Protein AF-A0AA39HMG2-F1 (afdb_monomer_lite)

Foldseek 3Di:
DDDDDDDDDPPPDPPDPPPPPPDQFLVNLVVVLVVVVVVVVVVCVVPPQPFWDKDKDWWAAWDAPDPPHTDDQDIDPVVCSNFVDRAHGKMWMDGPVFIEIEHADDDPVVCVPVPDDDDQVVSCRRRVGPGYHHNVCVVVVVVVSVVSRVD

Radius of gyration: 24.0 Å; chains: 1; bounding box: 87×56×45 Å

Structure (mmCIF, N/CA/C/O backbone):
data_AF-A0AA39HMG2-F1
#
_entry.id   AF-A0AA39HMG2-F1
#
loop_
_atom_site.group_PDB
_atom_site.id
_atom_site.type_symbol
_atom_site.label_atom_id
_atom_site.label_alt_id
_atom_site.label_comp_id
_atom_site.label_asym_id
_atom_site.label_entity_id
_atom_site.label_seq_id
_atom_site.pdbx_PDB_ins_code
_atom_site.Cartn_x
_atom_site.Cartn_y
_atom_site.Cartn_z
_atom_site.occupancy
_atom_site.B_iso_or_equiv
_atom_site.auth_seq_id
_atom_site.auth_comp_id
_atom_site.auth_asym_id
_atom_site.auth_atom_id
_atom_site.pdbx_PDB_model_num
ATOM 1 N N . MET A 1 1 ? 65.440 44.397 -0.778 1.00 40.53 1 MET A N 1
ATOM 2 C CA . MET A 1 1 ? 64.438 45.060 -1.641 1.00 40.53 1 MET A CA 1
ATOM 3 C C . MET A 1 1 ? 63.110 44.343 -1.479 1.00 40.53 1 MET A C 1
ATOM 5 O O . MET A 1 1 ? 63.085 43.123 -1.543 1.00 40.53 1 MET A O 1
ATOM 9 N N . LEU A 1 2 ? 62.064 45.110 -1.165 1.00 42.69 2 LEU A N 1
ATOM 10 C CA . LEU A 1 2 ? 60.705 44.679 -0.831 1.00 42.69 2 LEU A CA 1
ATOM 11 C C . LEU A 1 2 ? 60.003 43.933 -1.982 1.00 42.69 2 LEU A C 1
ATOM 13 O O . LEU A 1 2 ? 60.230 44.261 -3.143 1.00 42.69 2 LEU A O 1
ATOM 17 N N . GLY A 1 3 ? 59.069 43.026 -1.662 1.00 36.03 3 GLY A N 1
ATOM 18 C CA . GLY A 1 3 ? 58.278 42.337 -2.687 1.00 36.03 3 GLY A CA 1
ATOM 19 C C . GLY A 1 3 ? 57.027 41.591 -2.211 1.00 36.03 3 GLY A C 1
ATOM 20 O O . GLY A 1 3 ? 56.946 40.388 -2.390 1.00 36.03 3 GLY A O 1
ATOM 21 N N . ARG A 1 4 ? 56.046 42.337 -1.680 1.00 41.03 4 ARG A N 1
ATOM 22 C CA . ARG A 1 4 ? 54.582 42.079 -1.697 1.00 41.03 4 ARG A CA 1
ATOM 23 C C . ARG A 1 4 ? 54.042 40.793 -1.042 1.00 41.03 4 ARG A C 1
ATOM 25 O O . ARG A 1 4 ? 53.948 39.733 -1.649 1.00 41.03 4 ARG A O 1
ATOM 32 N N . ALA A 1 5 ? 53.470 40.986 0.147 1.00 46.19 5 ALA A N 1
ATOM 33 C CA . ALA A 1 5 ? 52.383 40.166 0.669 1.00 46.19 5 ALA A CA 1
ATOM 34 C C . ALA A 1 5 ? 51.129 40.314 -0.217 1.00 46.19 5 ALA A C 1
ATOM 36 O O . ALA A 1 5 ? 50.657 41.430 -0.444 1.00 46.19 5 ALA A O 1
ATOM 37 N N . MET A 1 6 ? 50.575 39.198 -0.702 1.00 42.19 6 MET A N 1
ATOM 38 C CA . MET A 1 6 ? 49.225 39.157 -1.266 1.00 42.19 6 MET A CA 1
ATOM 39 C C . MET A 1 6 ? 48.246 38.642 -0.215 1.00 42.19 6 MET A C 1
ATOM 41 O O . MET A 1 6 ? 48.242 37.467 0.149 1.00 42.19 6 MET A O 1
ATOM 45 N N . LEU A 1 7 ? 47.407 39.562 0.254 1.00 49.91 7 LEU A N 1
ATOM 46 C CA . LEU A 1 7 ? 46.167 39.268 0.950 1.00 49.91 7 LEU A CA 1
ATOM 47 C C . LEU A 1 7 ? 45.218 38.473 0.040 1.00 49.91 7 LEU A C 1
ATOM 49 O O . LEU A 1 7 ? 45.014 38.825 -1.118 1.00 49.91 7 LEU A O 1
ATOM 53 N N . GLY A 1 8 ? 44.514 37.517 0.644 1.00 47.62 8 GLY A N 1
ATOM 54 C CA . GLY A 1 8 ? 43.094 37.324 0.363 1.00 47.62 8 GLY A CA 1
ATOM 55 C C . GLY A 1 8 ? 42.733 36.378 -0.778 1.00 47.62 8 GLY A C 1
ATOM 56 O O . GLY A 1 8 ? 42.343 36.801 -1.859 1.00 47.62 8 GLY A O 1
ATOM 57 N N . ARG A 1 9 ? 42.613 35.093 -0.448 1.00 45.19 9 ARG A N 1
ATOM 58 C CA . ARG A 1 9 ? 41.458 34.311 -0.898 1.00 45.19 9 ARG A CA 1
ATOM 59 C C . ARG A 1 9 ? 40.809 33.694 0.329 1.00 45.19 9 ARG A C 1
ATOM 61 O O . ARG A 1 9 ?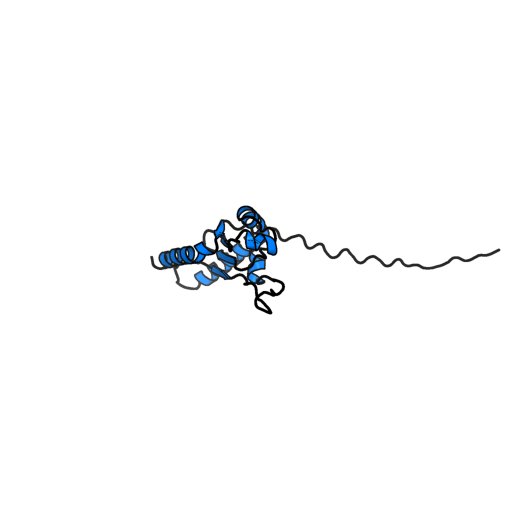 41.248 32.662 0.820 1.00 45.19 9 ARG A O 1
ATOM 68 N N . ARG A 1 10 ? 39.768 34.358 0.845 1.00 49.34 10 ARG A N 1
ATOM 69 C CA . ARG A 1 10 ? 38.787 33.692 1.707 1.00 49.34 10 ARG A CA 1
ATOM 70 C C . ARG A 1 10 ? 38.200 32.575 0.853 1.00 49.34 10 ARG A C 1
ATOM 72 O O . ARG A 1 10 ? 37.467 32.853 -0.093 1.00 49.34 10 ARG A O 1
ATOM 79 N N . GLY A 1 11 ? 38.631 31.344 1.113 1.00 44.00 11 GLY A N 1
ATOM 80 C CA . GLY A 1 11 ? 38.048 30.168 0.494 1.00 44.00 11 GLY A CA 1
ATOM 81 C C . GLY A 1 11 ? 36.548 30.206 0.740 1.00 44.00 11 GLY A C 1
ATOM 82 O O . GLY A 1 11 ? 36.104 30.423 1.868 1.00 44.00 11 GLY A O 1
ATOM 83 N N . PHE A 1 12 ? 35.779 30.060 -0.333 1.00 48.12 12 PHE A N 1
ATOM 84 C CA . PHE A 1 12 ? 34.368 29.740 -0.239 1.00 48.12 12 PHE A CA 1
ATOM 85 C C . PHE A 1 12 ? 34.247 28.510 0.663 1.00 48.12 12 PHE A C 1
ATOM 87 O O . PHE A 1 12 ? 34.746 27.439 0.324 1.00 48.12 12 PHE A O 1
ATOM 94 N N . SER A 1 13 ? 33.638 28.689 1.834 1.00 53.84 13 SER A N 1
ATOM 95 C CA . SER A 1 13 ? 33.149 27.575 2.635 1.00 53.84 13 SER A CA 1
ATOM 96 C C . SER A 1 13 ? 32.189 26.796 1.740 1.00 53.84 13 SER A C 1
ATOM 98 O O . SER A 1 13 ? 31.138 27.316 1.359 1.00 53.84 13 SER A O 1
ATOM 100 N N . LEU A 1 14 ? 32.604 25.596 1.324 1.00 54.97 14 LEU A N 1
ATOM 101 C CA . LEU A 1 14 ? 31.723 24.599 0.732 1.00 54.97 14 LEU A CA 1
ATOM 102 C C . LEU A 1 14 ? 30.519 24.492 1.663 1.00 54.97 14 LEU A C 1
ATOM 104 O O . LEU A 1 14 ? 30.676 24.159 2.839 1.00 54.97 14 LEU A O 1
ATOM 108 N N . GLY A 1 15 ? 29.347 24.870 1.148 1.00 51.78 15 GLY A N 1
ATOM 109 C CA . GLY A 1 15 ? 28.099 24.833 1.894 1.00 51.78 15 GLY A CA 1
ATOM 110 C C . GLY A 1 15 ? 27.971 23.504 2.626 1.00 51.78 15 GLY A C 1
ATOM 111 O O . GLY A 1 15 ? 28.355 22.463 2.086 1.00 51.78 15 GLY A O 1
ATOM 112 N N . ALA A 1 16 ? 27.482 23.565 3.867 1.00 55.12 16 ALA A N 1
ATOM 113 C CA . ALA A 1 16 ? 27.220 22.390 4.685 1.00 55.12 16 ALA A CA 1
ATOM 114 C C . ALA A 1 16 ? 26.617 21.277 3.811 1.00 55.12 16 ALA A C 1
ATOM 116 O O . ALA A 1 16 ? 25.721 21.582 3.012 1.00 55.12 16 ALA A O 1
ATOM 117 N N . PRO A 1 17 ? 27.104 20.024 3.914 1.00 47.28 17 PRO A N 1
ATOM 118 C CA . PRO A 1 17 ? 26.572 18.939 3.106 1.00 47.28 17 PRO A CA 1
ATOM 119 C C . PRO A 1 17 ? 25.056 18.945 3.272 1.00 47.28 17 PRO A C 1
ATOM 121 O O . PRO A 1 17 ? 24.559 19.004 4.402 1.00 47.28 17 PRO A O 1
ATOM 124 N N . LEU A 1 18 ? 24.333 18.973 2.146 1.00 48.91 18 LEU A N 1
ATOM 125 C CA . LEU A 1 18 ? 22.878 18.876 2.135 1.00 48.91 18 LEU A CA 1
ATOM 126 C C . LEU A 1 18 ? 22.507 17.747 3.090 1.00 48.91 18 LEU A C 1
ATOM 128 O O . LEU A 1 18 ? 22.947 16.617 2.886 1.00 48.91 18 LEU A O 1
ATOM 132 N N . ARG A 1 19 ? 21.786 18.095 4.166 1.00 45.06 19 ARG A N 1
ATOM 133 C CA . ARG A 1 19 ? 21.386 17.191 5.247 1.00 45.06 19 ARG A CA 1
ATOM 134 C C . ARG A 1 19 ? 20.976 15.865 4.626 1.00 45.06 19 ARG A C 1
ATOM 136 O O . ARG A 1 19 ? 19.931 15.802 3.980 1.00 45.06 19 ARG A O 1
ATOM 143 N N . GLN A 1 20 ? 21.816 14.844 4.783 1.00 45.91 20 GLN A N 1
ATOM 144 C CA . GLN A 1 20 ? 21.529 13.506 4.296 1.00 45.91 20 GLN A CA 1
ATOM 145 C C . GLN A 1 20 ? 20.285 13.053 5.053 1.00 45.91 20 GLN A C 1
ATOM 147 O O . GLN A 1 20 ? 20.340 12.739 6.241 1.00 45.91 20 GLN A O 1
ATOM 152 N N . VAL A 1 21 ? 19.123 13.174 4.410 1.00 49.28 21 VAL A N 1
ATOM 153 C CA . VAL A 1 21 ? 17.861 12.740 4.995 1.00 49.28 21 VAL A CA 1
ATOM 154 C C . VAL A 1 21 ? 18.012 11.236 5.137 1.00 49.28 21 VAL A C 1
ATOM 156 O O . VAL A 1 21 ? 18.117 10.542 4.127 1.00 49.28 21 VAL A O 1
ATOM 159 N N . ALA A 1 22 ? 18.117 10.747 6.374 1.00 58.81 22 ALA A N 1
ATOM 160 C CA . ALA A 1 22 ? 18.148 9.317 6.636 1.00 58.81 22 ALA A CA 1
ATOM 161 C C . ALA A 1 22 ? 16.995 8.661 5.865 1.00 58.81 22 ALA A C 1
ATOM 163 O O . ALA A 1 22 ? 15.867 9.169 5.882 1.00 58.81 22 ALA A O 1
ATOM 164 N N . ALA A 1 23 ? 17.293 7.585 5.134 1.00 79.69 23 ALA A N 1
ATOM 165 C CA . ALA A 1 23 ? 16.268 6.842 4.420 1.00 79.69 23 ALA A CA 1
ATOM 166 C C . ALA A 1 23 ? 15.195 6.412 5.430 1.00 79.69 23 ALA A C 1
ATOM 168 O O . ALA A 1 23 ? 15.514 5.901 6.503 1.00 79.69 23 ALA A O 1
ATOM 169 N N . VAL A 1 24 ? 13.928 6.684 5.116 1.00 89.94 24 VAL A N 1
ATOM 170 C CA . VAL A 1 24 ? 12.809 6.288 5.978 1.00 89.94 24 VAL A CA 1
ATOM 171 C C . VAL A 1 24 ? 12.795 4.765 6.053 1.00 89.94 24 VAL A C 1
ATOM 173 O O . VAL A 1 24 ? 12.725 4.114 5.011 1.00 89.94 24 VAL A O 1
ATOM 176 N N . THR A 1 25 ? 12.891 4.215 7.262 1.00 95.38 25 THR A N 1
ATOM 177 C CA . THR A 1 25 ? 12.953 2.765 7.466 1.00 95.38 25 THR A CA 1
ATOM 178 C C . THR A 1 25 ? 11.567 2.128 7.366 1.00 95.38 25 THR A C 1
ATOM 180 O O . THR A 1 25 ? 10.537 2.808 7.448 1.00 95.38 25 THR A O 1
ATOM 183 N N . SER A 1 26 ? 11.529 0.808 7.192 1.00 95.12 26 SER A N 1
ATOM 184 C CA . SER A 1 26 ? 10.282 0.042 7.168 1.00 95.12 26 SER A CA 1
ATOM 185 C C . SER A 1 26 ? 9.540 0.111 8.506 1.00 95.12 26 SER A C 1
ATOM 187 O O . SER A 1 26 ? 8.313 0.221 8.522 1.00 95.12 26 SER A O 1
ATOM 189 N N . GLU A 1 27 ? 10.267 0.166 9.626 1.00 96.44 27 GLU A N 1
ATOM 190 C CA . GLU A 1 27 ? 9.698 0.326 10.968 1.00 96.44 27 GLU A CA 1
ATOM 191 C C . GLU A 1 27 ? 8.950 1.655 11.107 1.00 96.44 27 GLU A C 1
ATOM 193 O O . GLU A 1 27 ? 7.850 1.696 11.658 1.00 96.44 27 GLU A O 1
ATOM 198 N N . GLU A 1 28 ? 9.495 2.742 10.555 1.00 97.25 28 GLU A N 1
ATOM 199 C CA . GLU A 1 28 ? 8.833 4.048 10.570 1.00 97.25 28 GLU A CA 1
ATOM 200 C C . GLU A 1 28 ? 7.508 4.015 9.784 1.00 97.25 28 GLU A C 1
ATOM 202 O O . GLU A 1 28 ? 6.512 4.602 10.215 1.00 97.25 28 GLU A O 1
ATOM 207 N N . PHE A 1 29 ? 7.435 3.281 8.667 1.00 97.69 29 PHE A N 1
ATOM 208 C CA . PHE A 1 29 ? 6.166 3.072 7.959 1.00 97.69 29 PHE A CA 1
ATOM 209 C C . PHE A 1 29 ? 5.158 2.282 8.801 1.00 97.69 29 PHE A C 1
ATOM 211 O O . PHE A 1 29 ? 3.986 2.667 8.866 1.00 97.69 29 PHE A O 1
ATOM 218 N N . SER A 1 30 ? 5.602 1.236 9.499 1.00 97.50 30 SER A N 1
ATOM 219 C CA . SER A 1 30 ? 4.758 0.454 10.411 1.00 97.50 30 SER A CA 1
ATOM 220 C C . SER A 1 30 ? 4.203 1.306 11.556 1.00 97.50 30 SER A C 1
ATOM 222 O O . SER A 1 30 ? 2.997 1.276 11.816 1.00 97.50 30 SER A O 1
ATOM 224 N N . VAL A 1 31 ? 5.032 2.161 12.167 1.00 98.00 31 VAL A N 1
ATOM 225 C CA . VAL A 1 31 ? 4.604 3.111 13.210 1.00 98.00 31 VAL A CA 1
ATOM 226 C C . VAL A 1 31 ? 3.542 4.079 12.685 1.00 98.00 31 VAL A C 1
ATOM 228 O O . VAL A 1 31 ? 2.542 4.336 13.360 1.00 98.00 31 VAL A O 1
ATOM 231 N N . ARG A 1 32 ? 3.696 4.601 11.464 1.00 97.94 32 ARG A N 1
ATOM 232 C CA . ARG A 1 32 ? 2.697 5.499 10.857 1.00 97.94 32 ARG A CA 1
ATOM 233 C C . ARG A 1 32 ? 1.358 4.810 10.626 1.00 97.94 32 ARG A C 1
ATOM 235 O O . ARG A 1 32 ? 0.317 5.407 10.903 1.00 97.94 32 ARG A O 1
ATOM 242 N N . ARG A 1 33 ? 1.367 3.559 10.152 1.00 98.19 33 ARG A N 1
ATOM 243 C CA . ARG A 1 33 ? 0.140 2.763 9.981 1.00 98.19 33 ARG A CA 1
ATOM 244 C C . ARG A 1 33 ? -0.531 2.486 11.326 1.00 98.19 33 ARG A C 1
ATOM 246 O O . ARG A 1 33 ? -1.743 2.656 11.427 1.00 98.19 33 ARG A O 1
ATOM 253 N N . ALA A 1 34 ? 0.241 2.162 12.364 1.00 97.75 34 ALA A N 1
ATOM 254 C CA . ALA A 1 34 ? -0.284 1.967 13.715 1.00 97.75 34 ALA A CA 1
ATOM 255 C C . ALA A 1 34 ? -0.969 3.235 14.257 1.00 97.75 34 ALA A C 1
ATOM 257 O O . ALA A 1 34 ? -2.112 3.164 14.708 1.00 97.75 34 ALA A O 1
ATOM 258 N N . ARG A 1 35 ? -0.333 4.409 14.122 1.00 98.31 35 ARG A N 1
ATOM 259 C CA . ARG A 1 35 ? -0.906 5.710 14.528 1.00 98.31 35 ARG A CA 1
ATOM 260 C C . ARG A 1 35 ? -2.189 6.060 13.770 1.00 98.31 35 ARG A C 1
ATOM 262 O O . ARG A 1 35 ? -3.134 6.594 14.357 1.00 98.31 35 ARG A O 1
ATOM 269 N N . LEU A 1 36 ? -2.237 5.763 12.469 1.00 97.94 36 LEU A N 1
ATOM 270 C CA . LEU A 1 36 ? -3.449 5.937 11.667 1.00 97.94 36 LEU A CA 1
ATOM 271 C C . LEU A 1 36 ? -4.573 5.033 12.185 1.00 97.94 36 LEU A C 1
ATOM 273 O O . LEU A 1 36 ? -5.670 5.520 12.443 1.00 97.94 36 LEU A O 1
ATOM 277 N N . MET A 1 37 ? -4.292 3.744 12.388 1.00 97.44 37 MET A N 1
ATOM 278 C CA . MET A 1 37 ? -5.280 2.787 12.889 1.00 97.44 37 MET A CA 1
ATOM 279 C C . MET A 1 37 ? -5.777 3.146 14.288 1.00 97.44 37 MET A C 1
ATOM 281 O O . MET A 1 37 ? -6.969 3.053 14.552 1.00 97.44 37 MET A O 1
ATOM 285 N N . GLU A 1 38 ? -4.902 3.608 15.178 1.00 96.75 38 GLU A N 1
ATOM 286 C CA . GLU A 1 38 ? -5.292 4.117 16.494 1.00 96.75 38 GLU A CA 1
ATOM 287 C C . GLU A 1 38 ? -6.243 5.318 16.383 1.00 96.75 38 GLU A C 1
ATOM 289 O O . GLU A 1 38 ? -7.277 5.365 17.047 1.00 96.75 38 GLU A O 1
ATOM 294 N N . SER A 1 39 ? -5.943 6.260 15.487 1.00 97.06 39 SER A N 1
ATOM 295 C CA . SER A 1 39 ? -6.789 7.436 15.261 1.00 97.06 39 SER A CA 1
ATOM 296 C C . SER A 1 39 ? -8.162 7.056 14.702 1.00 97.06 39 SER A C 1
ATOM 298 O O . SER A 1 39 ? -9.174 7.573 15.170 1.00 97.06 39 SER A O 1
ATOM 300 N N . LEU A 1 40 ? -8.212 6.103 13.767 1.00 95.50 40 LEU A N 1
ATOM 301 C CA . LEU A 1 40 ? -9.464 5.571 13.227 1.00 95.50 40 LEU A CA 1
ATOM 302 C C . LEU A 1 40 ? -10.271 4.806 14.285 1.00 95.50 40 LEU A C 1
ATOM 304 O O . LEU A 1 40 ? -11.489 4.952 14.335 1.00 95.50 40 LEU A O 1
ATOM 308 N N . ARG A 1 41 ? -9.613 4.032 15.159 1.00 94.25 41 ARG A N 1
ATOM 309 C CA . ARG A 1 41 ? -10.270 3.345 16.284 1.00 94.25 41 ARG A CA 1
ATOM 310 C C . ARG A 1 41 ? -10.897 4.339 17.259 1.00 94.25 41 ARG A C 1
ATOM 312 O O . ARG A 1 41 ? -12.038 4.136 17.657 1.00 94.25 41 ARG A O 1
ATOM 319 N N . ARG A 1 42 ? -10.191 5.422 17.609 1.00 94.56 42 ARG A N 1
ATOM 320 C CA . ARG A 1 42 ? -10.742 6.486 18.469 1.00 94.56 42 ARG A CA 1
ATOM 321 C C . ARG A 1 42 ? -11.959 7.160 17.841 1.00 94.56 42 ARG A C 1
ATOM 323 O O . ARG A 1 42 ? -12.904 7.464 18.556 1.00 94.56 42 ARG A O 1
ATOM 330 N N . GLU A 1 43 ? -11.944 7.385 16.529 1.00 93.81 43 GLU A N 1
ATOM 331 C CA . GLU A 1 43 ? -13.089 7.982 15.837 1.00 93.81 43 GLU A CA 1
ATOM 332 C C . GLU A 1 43 ? -14.276 7.016 15.770 1.00 93.81 43 GLU A C 1
ATOM 334 O O . GLU A 1 43 ? -15.394 7.387 16.112 1.00 93.81 43 GLU A O 1
ATOM 339 N N . LYS A 1 44 ? -14.022 5.745 15.441 1.00 92.31 44 LYS A N 1
ATOM 340 C CA . LYS A 1 44 ? -15.034 4.687 15.468 1.00 92.31 44 LYS A CA 1
ATOM 341 C C . LYS A 1 44 ? -15.646 4.514 16.857 1.00 92.31 44 LYS A C 1
ATOM 343 O O . LYS A 1 44 ? -16.848 4.336 16.940 1.00 92.31 44 LYS A O 1
ATOM 348 N N . ALA A 1 45 ? -14.874 4.623 17.938 1.00 91.50 45 ALA A N 1
ATOM 349 C CA . ALA A 1 45 ? -15.394 4.508 19.304 1.00 91.50 45 ALA A CA 1
ATOM 350 C C . ALA A 1 45 ? -16.427 5.595 19.669 1.00 91.50 45 ALA A C 1
ATOM 352 O O . ALA A 1 45 ? -17.184 5.418 20.617 1.00 91.50 45 ALA A O 1
ATOM 353 N N . LYS A 1 46 ? -16.474 6.712 18.927 1.00 93.44 46 LYS A N 1
ATOM 354 C CA . LYS A 1 46 ? -17.516 7.743 19.080 1.00 93.44 46 LYS A CA 1
ATOM 355 C C . LYS A 1 46 ? -18.824 7.366 18.381 1.00 93.44 46 LYS A C 1
ATOM 357 O O . LYS A 1 46 ? -19.867 7.931 18.695 1.00 93.44 46 LYS A O 1
ATOM 362 N N . SER A 1 47 ? -18.767 6.445 17.423 1.00 87.62 47 SER A N 1
ATOM 363 C CA . SER A 1 47 ? -19.940 5.839 16.799 1.00 87.62 47 SER A CA 1
ATOM 364 C C . SER A 1 47 ? -20.295 4.535 17.514 1.00 87.62 47 SER A C 1
ATOM 366 O O . SER A 1 47 ? -19.417 3.733 17.810 1.00 87.62 47 SER A O 1
ATOM 368 N N . ASN A 1 48 ? -21.579 4.256 17.729 1.00 81.88 48 ASN A N 1
ATOM 369 C CA . ASN A 1 48 ? -22.035 2.946 18.218 1.00 81.88 48 ASN A CA 1
ATOM 370 C C . ASN A 1 48 ? -21.970 1.847 17.125 1.00 81.88 48 ASN A C 1
ATOM 372 O O . ASN A 1 48 ? -22.840 0.982 17.070 1.00 81.88 48 ASN A O 1
ATOM 376 N N . ASP A 1 49 ? -20.979 1.890 16.224 1.00 85.06 49 ASP A N 1
ATOM 377 C CA . ASP A 1 49 ? -20.800 0.898 15.157 1.00 85.06 49 ASP A CA 1
ATOM 378 C C . ASP A 1 49 ? -19.856 -0.226 15.615 1.00 85.06 49 ASP A C 1
ATOM 380 O O . ASP A 1 49 ? -18.647 -0.034 15.784 1.00 85.06 49 ASP A O 1
ATOM 384 N N . SER A 1 50 ? -20.417 -1.421 15.805 1.00 82.69 50 SER A N 1
ATOM 385 C CA . SER A 1 50 ? -19.674 -2.630 16.179 1.00 82.69 50 SER A CA 1
ATOM 386 C C . SER A 1 50 ? -18.967 -3.304 14.995 1.00 82.69 50 SER A C 1
ATOM 388 O O . SER A 1 50 ? -18.176 -4.221 15.209 1.00 82.69 50 SER A O 1
ATOM 390 N N . ALA A 1 51 ? -19.201 -2.857 13.756 1.00 85.81 51 ALA A N 1
ATOM 391 C CA . ALA A 1 51 ? -18.585 -3.418 12.554 1.00 85.81 51 ALA A CA 1
ATOM 392 C C . ALA A 1 51 ? -17.056 -3.414 12.613 1.00 85.81 51 ALA A C 1
ATOM 394 O O . ALA A 1 51 ? -16.468 -2.434 13.050 1.00 85.81 51 ALA A O 1
ATOM 395 N N . SER A 1 52 ? -16.376 -4.437 12.090 1.00 88.31 52 SER A N 1
ATOM 396 C CA . SER A 1 52 ? -14.904 -4.447 12.017 1.00 88.31 52 SER A CA 1
ATOM 397 C C . SER A 1 52 ? -14.337 -3.253 11.226 1.00 88.31 52 SER A C 1
ATOM 399 O O . SER A 1 52 ? -14.870 -2.849 10.189 1.00 88.31 52 SER A O 1
ATOM 401 N N . LEU A 1 53 ? -13.241 -2.654 11.715 1.00 91.62 53 LEU A N 1
ATOM 402 C CA . LEU A 1 53 ? -12.584 -1.533 11.035 1.00 91.62 53 LEU A CA 1
ATOM 403 C C . LEU A 1 53 ? -11.665 -2.042 9.913 1.00 91.62 53 LEU A C 1
ATOM 405 O O . LEU A 1 53 ? -10.739 -2.816 10.147 1.00 91.62 53 LEU A O 1
ATOM 409 N N . THR A 1 54 ? -11.881 -1.558 8.690 1.00 94.38 54 THR A N 1
ATOM 410 C CA . THR A 1 54 ? -10.972 -1.772 7.554 1.00 94.38 54 THR A CA 1
ATOM 411 C C . THR A 1 54 ? -10.779 -0.459 6.801 1.00 94.38 54 THR A C 1
ATOM 413 O O . THR A 1 54 ? -11.753 0.170 6.392 1.00 94.38 54 THR A O 1
ATOM 416 N N . ALA A 1 55 ? -9.528 -0.050 6.594 1.00 95.88 55 ALA A N 1
ATOM 417 C CA . ALA A 1 55 ? -9.171 1.115 5.792 1.00 95.88 55 ALA A CA 1
ATOM 418 C C . ALA A 1 55 ? -8.499 0.681 4.487 1.00 95.88 55 ALA A C 1
ATOM 420 O O . ALA A 1 55 ? -7.594 -0.152 4.486 1.00 95.88 55 ALA A O 1
ATOM 421 N N . VAL A 1 56 ? -8.922 1.274 3.371 1.00 97.19 56 VAL A N 1
ATOM 422 C CA . VAL A 1 56 ? -8.378 0.986 2.039 1.00 97.19 56 VAL A CA 1
ATOM 423 C C . VAL A 1 56 ? -7.810 2.262 1.443 1.00 97.19 56 VAL A C 1
ATOM 425 O O . VAL A 1 56 ? -8.500 3.274 1.337 1.00 97.19 56 VAL A O 1
ATOM 428 N N . LEU A 1 57 ? -6.551 2.209 1.019 1.00 97.75 57 LEU A N 1
ATOM 429 C CA . LEU A 1 57 ? -5.879 3.310 0.350 1.00 97.75 57 LEU A CA 1
ATOM 430 C C . LEU A 1 57 ? -5.471 2.896 -1.060 1.00 97.75 57 LEU A C 1
ATOM 432 O O . LEU A 1 57 ? -4.721 1.939 -1.265 1.00 97.75 57 LEU A O 1
ATOM 436 N N . LYS A 1 58 ? -5.938 3.668 -2.042 1.00 97.31 58 LYS A N 1
ATOM 437 C CA . LYS A 1 58 ? -5.601 3.481 -3.452 1.00 97.31 58 LYS A CA 1
ATOM 438 C C . LYS A 1 58 ? -4.303 4.222 -3.792 1.00 97.31 58 LYS A C 1
ATOM 440 O O . LYS A 1 58 ? -4.177 5.425 -3.560 1.00 97.31 58 LYS A O 1
ATOM 445 N N . GLY A 1 59 ? -3.348 3.501 -4.371 1.00 96.69 59 GLY A N 1
ATOM 446 C CA . GLY A 1 59 ? -2.168 4.068 -5.012 1.00 96.69 59 GLY A CA 1
ATOM 447 C C . GLY A 1 59 ? -2.497 4.688 -6.372 1.00 96.69 59 GLY A C 1
ATOM 448 O O . GLY A 1 59 ? -3.531 4.427 -6.988 1.00 96.69 59 GLY A O 1
ATOM 449 N N . ARG A 1 60 ? -1.598 5.535 -6.863 1.00 96.31 60 ARG A 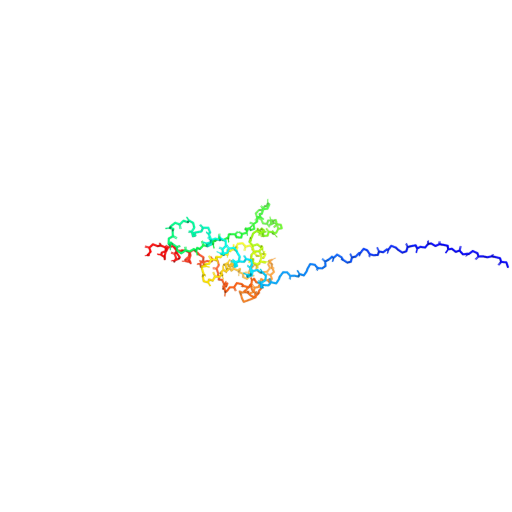N 1
ATOM 450 C CA . ARG A 1 60 ? -1.718 6.213 -8.151 1.00 96.31 60 ARG A CA 1
ATOM 451 C C . ARG A 1 60 ? -1.513 5.226 -9.299 1.00 96.31 60 ARG A C 1
ATOM 453 O O . ARG A 1 60 ? -0.708 4.299 -9.215 1.00 96.31 60 ARG A O 1
ATOM 460 N N . GLN A 1 61 ? -2.229 5.468 -10.386 1.00 94.56 61 GLN A N 1
ATOM 461 C CA . GLN A 1 61 ? -2.081 4.742 -11.644 1.00 94.56 61 GLN A CA 1
ATOM 462 C C . GLN A 1 61 ? -1.136 5.517 -12.572 1.00 94.56 61 GLN A C 1
ATOM 464 O O . GLN A 1 61 ? -0.958 6.732 -12.410 1.00 94.56 61 GLN A O 1
ATOM 469 N N . LYS A 1 62 ? -0.500 4.821 -13.521 1.00 91.81 62 LYS A N 1
ATOM 470 C CA . LYS A 1 62 ? 0.270 5.484 -14.583 1.00 91.81 62 LYS A CA 1
ATOM 471 C C . LYS A 1 62 ? -0.680 6.350 -15.419 1.00 91.81 62 LYS A C 1
ATOM 473 O O . LYS A 1 62 ? -1.815 5.960 -15.676 1.00 91.81 62 LYS A O 1
ATOM 478 N N . THR A 1 63 ? -0.209 7.524 -15.814 1.00 94.12 63 THR A N 1
ATOM 479 C CA . THR A 1 63 ? -0.924 8.450 -16.699 1.00 94.12 63 THR A CA 1
ATOM 480 C C . THR A 1 63 ? -0.078 8.687 -17.935 1.00 94.12 63 THR A C 1
ATOM 482 O O . THR A 1 63 ? 1.148 8.680 -17.836 1.00 94.12 63 THR A O 1
ATOM 485 N N . PHE A 1 64 ? -0.723 8.921 -19.069 1.00 94.31 64 PHE A N 1
ATOM 486 C CA . PHE A 1 64 ? -0.077 8.973 -20.374 1.00 94.31 64 PHE A CA 1
ATOM 487 C C . PHE A 1 64 ? -0.450 10.274 -21.086 1.00 94.31 64 PHE A C 1
ATOM 489 O O . PHE A 1 64 ? -1.609 10.683 -21.026 1.00 94.31 64 PHE A O 1
ATOM 496 N N . SER A 1 65 ? 0.523 10.924 -21.724 1.00 95.06 65 SER A N 1
ATOM 497 C CA . SER A 1 65 ? 0.286 12.117 -22.551 1.00 95.06 65 SER A CA 1
ATOM 498 C C . SER A 1 65 ? -0.202 11.761 -23.957 1.00 95.06 65 SER A C 1
ATOM 500 O O . SER A 1 65 ? -0.876 12.562 -24.595 1.00 95.06 65 SER A O 1
ATOM 502 N N . ALA A 1 66 ? 0.136 10.560 -24.426 1.00 95.00 66 ALA A N 1
ATOM 503 C CA . ALA A 1 66 ? -0.306 9.928 -25.669 1.00 95.00 66 ALA A CA 1
ATOM 504 C C . ALA A 1 66 ? -0.341 8.398 -25.448 1.00 95.00 66 ALA A C 1
ATOM 506 O O . ALA A 1 66 ? 0.256 7.954 -24.468 1.00 95.00 66 ALA A O 1
ATOM 507 N N . PRO A 1 67 ? -0.982 7.583 -26.311 1.00 91.94 67 PRO A N 1
ATOM 508 C CA . PRO A 1 67 ? -1.212 6.152 -26.056 1.00 91.94 67 PRO A CA 1
ATOM 509 C C . PRO A 1 67 ? -0.001 5.365 -25.522 1.00 91.94 67 PRO A C 1
ATOM 511 O O . PRO A 1 67 ? -0.151 4.622 -24.555 1.00 91.94 67 PRO A O 1
ATOM 514 N N . ASP A 1 68 ? 1.198 5.624 -26.054 1.00 88.12 68 ASP A N 1
ATOM 515 C CA . ASP A 1 68 ? 2.437 4.926 -25.676 1.00 88.12 68 ASP A CA 1
ATOM 516 C C . ASP A 1 68 ? 3.473 5.828 -24.974 1.00 88.12 68 ASP A C 1
ATOM 518 O O . ASP A 1 68 ? 4.632 5.448 -24.811 1.00 88.12 68 ASP A O 1
ATOM 522 N N . VAL A 1 69 ? 3.082 7.034 -24.53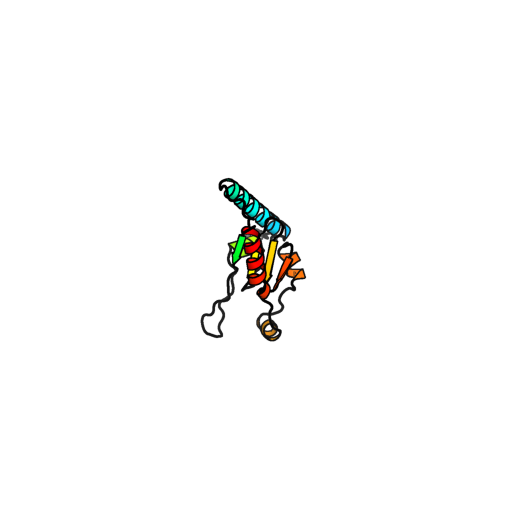9 1.00 90.62 69 VAL A N 1
ATOM 523 C CA . VAL A 1 69 ? 3.991 8.006 -23.901 1.00 90.62 69 VAL A CA 1
ATOM 524 C C . VAL A 1 69 ? 3.591 8.220 -22.437 1.00 90.62 69 VAL A C 1
ATOM 526 O O . VAL A 1 69 ? 2.691 9.018 -22.148 1.00 90.62 69 VAL A O 1
ATOM 529 N N . PRO A 1 70 ? 4.218 7.507 -21.479 1.00 90.81 70 PRO A N 1
ATOM 530 C CA . PRO A 1 70 ? 3.909 7.669 -20.065 1.00 90.81 70 PRO A CA 1
ATOM 531 C C . PRO A 1 70 ? 4.483 8.977 -19.515 1.00 90.81 70 PRO A C 1
ATOM 533 O O . PRO A 1 70 ? 5.623 9.353 -19.787 1.00 90.81 70 PRO A O 1
ATOM 536 N N . HIS A 1 71 ? 3.723 9.640 -18.646 1.00 93.38 71 HIS A N 1
ATOM 537 C CA . HIS A 1 71 ? 4.278 10.681 -17.787 1.00 93.38 71 HIS A CA 1
ATOM 538 C C . HIS A 1 71 ? 5.228 10.076 -16.739 1.00 93.38 71 HIS A C 1
ATOM 540 O O . HIS A 1 71 ? 5.010 8.938 -16.302 1.00 93.38 71 HIS A O 1
ATOM 546 N N . PRO A 1 72 ? 6.211 10.850 -16.236 1.00 92.19 72 PRO A N 1
ATOM 547 C CA . PRO A 1 72 ? 6.997 10.452 -15.075 1.00 92.19 72 PRO A CA 1
ATOM 548 C C . PRO A 1 72 ? 6.090 10.066 -13.902 1.00 92.19 72 PRO A C 1
ATOM 550 O O . PRO A 1 72 ? 5.223 10.836 -13.475 1.00 92.19 72 PRO A O 1
ATOM 553 N N . PHE A 1 73 ? 6.266 8.853 -13.379 1.00 92.00 73 PHE A N 1
ATOM 554 C CA . PHE A 1 73 ? 5.400 8.354 -12.321 1.00 92.00 73 PHE A CA 1
ATOM 555 C C . PHE A 1 73 ? 5.795 8.929 -10.958 1.00 92.00 73 PHE A C 1
ATOM 557 O O . PHE A 1 73 ? 6.931 8.795 -10.505 1.00 92.00 73 PHE A O 1
ATOM 564 N N . ARG A 1 74 ? 4.816 9.504 -10.254 1.00 94.50 74 ARG A N 1
ATOM 565 C CA . ARG A 1 74 ? 4.947 9.926 -8.856 1.00 94.50 74 ARG A CA 1
ATOM 566 C C . ARG A 1 74 ? 3.764 9.415 -8.050 1.00 94.50 74 ARG A C 1
ATOM 568 O O . ARG A 1 74 ? 2.619 9.766 -8.316 1.00 94.50 74 ARG A O 1
ATOM 575 N N . GLN A 1 75 ? 4.051 8.604 -7.039 1.00 95.75 75 GLN A N 1
ATOM 576 C CA . GLN A 1 75 ? 3.038 7.984 -6.185 1.00 95.75 75 GLN A CA 1
ATOM 577 C C . GLN A 1 75 ? 2.239 9.019 -5.372 1.00 95.75 75 GLN A C 1
ATOM 579 O O . GLN A 1 75 ? 2.771 10.062 -5.002 1.00 95.75 75 GLN A O 1
ATOM 584 N N . CYS A 1 76 ? 0.983 8.727 -5.031 1.00 96.06 76 CYS A N 1
ATOM 585 C CA . CYS A 1 76 ? 0.184 9.505 -4.081 1.00 96.06 76 CYS A CA 1
ATOM 586 C C . CYS A 1 76 ? 0.934 9.695 -2.749 1.00 96.06 76 CYS A C 1
ATOM 588 O O . CYS A 1 76 ? 1.477 8.738 -2.196 1.00 96.06 76 CYS A O 1
ATOM 590 N N . SER A 1 77 ? 0.962 10.926 -2.221 1.00 96.62 77 SER A N 1
ATOM 591 C CA . SER A 1 77 ? 1.706 11.250 -0.995 1.00 96.62 77 SER A CA 1
ATOM 592 C C . SER A 1 77 ? 1.249 10.424 0.204 1.00 96.62 77 SER A C 1
ATOM 594 O O . SER A 1 77 ? 2.101 9.886 0.897 1.00 96.62 77 SER A O 1
ATOM 596 N N . ASN A 1 78 ? -0.061 10.251 0.402 1.00 97.31 78 ASN A N 1
ATOM 597 C CA . ASN A 1 78 ? -0.598 9.478 1.528 1.00 97.31 78 ASN A CA 1
ATOM 598 C C . ASN A 1 78 ? -0.199 8.001 1.435 1.00 97.31 78 ASN A C 1
ATOM 600 O O . ASN A 1 78 ? 0.226 7.402 2.417 1.00 97.31 78 ASN A O 1
ATOM 604 N N . PHE A 1 79 ? -0.262 7.433 0.228 1.00 97.88 79 PHE A N 1
ATOM 605 C CA . PHE A 1 79 ? 0.155 6.055 -0.014 1.00 97.88 79 PHE A CA 1
ATOM 606 C C . PHE A 1 79 ? 1.655 5.869 0.250 1.00 97.88 79 PHE A C 1
ATOM 608 O O . PHE A 1 79 ? 2.054 4.979 1.000 1.00 97.88 79 PHE A O 1
ATOM 615 N N . ARG A 1 80 ? 2.493 6.750 -0.317 1.00 97.06 80 ARG A N 1
ATOM 616 C CA . ARG A 1 80 ? 3.950 6.707 -0.126 1.00 97.06 80 ARG A CA 1
ATOM 617 C C . ARG A 1 80 ? 4.342 6.967 1.329 1.00 97.06 80 ARG A C 1
ATOM 619 O O . ARG A 1 80 ? 5.305 6.388 1.807 1.00 97.06 80 ARG A O 1
ATOM 626 N N . TYR A 1 81 ? 3.602 7.813 2.042 1.00 97.44 81 TYR A N 1
ATOM 627 C CA . TYR A 1 81 ? 3.852 8.122 3.450 1.00 97.44 81 TYR A CA 1
ATOM 628 C C . TYR A 1 81 ? 3.689 6.901 4.363 1.00 97.44 81 TYR A C 1
ATOM 630 O O . TYR A 1 81 ? 4.428 6.798 5.339 1.00 97.44 81 TYR A O 1
ATOM 638 N N . LEU A 1 82 ? 2.768 5.988 4.036 1.00 98.00 82 LEU A N 1
ATOM 639 C CA . LEU A 1 82 ? 2.430 4.812 4.850 1.00 98.00 82 LEU A CA 1
ATOM 640 C C . LEU A 1 82 ? 3.141 3.520 4.430 1.00 98.00 82 LEU A C 1
ATOM 642 O O . LEU A 1 82 ? 3.106 2.542 5.175 1.00 98.00 82 LEU A O 1
ATOM 646 N N . THR A 1 83 ? 3.735 3.493 3.236 1.00 97.31 83 THR A N 1
ATOM 647 C CA . THR A 1 83 ? 4.327 2.271 2.661 1.00 97.31 83 THR A CA 1
ATOM 648 C C . THR A 1 83 ? 5.747 2.449 2.142 1.00 97.31 83 THR A C 1
ATOM 650 O O . THR A 1 83 ? 6.435 1.459 1.946 1.00 97.31 83 THR A O 1
ATOM 653 N N . GLY A 1 84 ? 6.167 3.671 1.810 1.00 95.69 84 GLY A N 1
ATOM 654 C CA . GLY A 1 84 ? 7.413 3.923 1.079 1.00 95.69 84 GLY A CA 1
ATOM 655 C C . GLY A 1 84 ? 7.399 3.497 -0.391 1.00 95.69 84 GLY A C 1
ATOM 656 O O . GLY A 1 84 ? 8.263 3.922 -1.154 1.00 95.69 84 GLY A O 1
ATOM 657 N N . ILE A 1 85 ? 6.401 2.727 -0.825 1.00 95.19 85 ILE A N 1
ATOM 658 C CA . ILE A 1 85 ? 6.375 2.101 -2.144 1.00 95.19 85 ILE A CA 1
ATOM 659 C C . ILE A 1 85 ? 6.060 3.117 -3.241 1.00 95.19 85 ILE A C 1
ATOM 661 O O . ILE A 1 85 ? 5.170 3.962 -3.119 1.00 95.19 85 ILE A O 1
ATOM 665 N N . THR A 1 86 ? 6.785 3.004 -4.351 1.00 94.06 86 THR A N 1
ATOM 666 C CA . THR A 1 86 ? 6.679 3.863 -5.539 1.00 94.06 86 THR A CA 1
ATOM 667 C C . THR A 1 86 ? 6.167 3.117 -6.771 1.00 94.06 86 THR A C 1
ATOM 669 O O . THR A 1 86 ? 6.218 3.655 -7.873 1.00 94.06 86 THR A O 1
ATOM 672 N N . LEU A 1 87 ? 5.625 1.909 -6.595 1.00 92.88 87 LEU A N 1
ATOM 673 C CA . LEU A 1 87 ? 5.015 1.136 -7.674 1.00 92.88 87 LEU A CA 1
ATOM 674 C C . LEU A 1 87 ? 3.607 1.657 -8.019 1.00 92.88 87 LEU A C 1
ATOM 676 O O . LEU A 1 87 ? 2.846 2.017 -7.115 1.00 92.88 87 LEU A O 1
ATOM 680 N N . PRO A 1 88 ? 3.233 1.718 -9.309 1.00 93.38 88 PRO A N 1
ATOM 681 C CA . PRO A 1 88 ? 1.883 2.081 -9.732 1.00 93.38 88 PRO A CA 1
ATOM 682 C C . PRO A 1 88 ? 0.870 0.973 -9.417 1.00 93.38 88 PRO A C 1
ATOM 684 O O . PRO A 1 88 ? 1.240 -0.135 -9.036 1.00 93.38 88 PRO A O 1
ATOM 687 N N . ASN A 1 89 ? -0.422 1.275 -9.594 1.00 93.31 89 ASN A N 1
ATOM 688 C CA . ASN A 1 89 ? -1.516 0.290 -9.525 1.00 93.31 89 ASN A CA 1
ATOM 689 C C . ASN A 1 89 ? -1.477 -0.569 -8.247 1.00 93.31 89 ASN A C 1
ATOM 691 O O . ASN A 1 89 ? -1.684 -1.776 -8.272 1.00 93.31 89 ASN A O 1
ATOM 695 N N . SER A 1 90 ? -1.174 0.064 -7.118 1.00 95.50 90 SER A N 1
ATOM 696 C CA . SER A 1 90 ? -1.024 -0.604 -5.826 1.00 95.50 90 SER A CA 1
ATOM 697 C C . SER A 1 90 ? -2.170 -0.230 -4.888 1.00 95.50 90 SER A C 1
ATOM 699 O O . SER A 1 90 ? -2.742 0.858 -5.008 1.00 95.50 90 SER A O 1
ATOM 701 N N . ARG A 1 91 ? -2.517 -1.101 -3.941 1.00 98.00 91 ARG A N 1
ATOM 702 C CA . ARG A 1 91 ? -3.515 -0.818 -2.896 1.00 98.00 91 ARG A CA 1
ATOM 703 C C . ARG A 1 91 ? -2.980 -1.243 -1.536 1.00 98.00 91 ARG A C 1
ATOM 705 O O . ARG A 1 91 ? -2.362 -2.291 -1.425 1.00 98.00 91 ARG A O 1
ATOM 712 N N . LEU A 1 92 ? -3.215 -0.435 -0.512 1.00 98.44 92 LEU A N 1
ATOM 713 C CA . LEU A 1 92 ? -2.890 -0.760 0.873 1.00 98.44 92 LEU A CA 1
ATOM 714 C C . LEU A 1 92 ? -4.201 -1.006 1.605 1.00 98.44 92 LEU A C 1
ATOM 716 O O . LEU A 1 92 ? -5.099 -0.164 1.552 1.00 98.44 92 LEU A O 1
ATOM 720 N N . VAL A 1 93 ? -4.296 -2.136 2.291 1.00 98.25 93 VAL A N 1
ATOM 721 C CA . VAL A 1 93 ? -5.425 -2.467 3.154 1.00 98.25 93 VAL A CA 1
ATOM 722 C C . VAL A 1 93 ? -4.924 -2.596 4.579 1.00 98.25 93 VAL A C 1
ATOM 724 O O . VAL A 1 93 ? -3.966 -3.317 4.844 1.00 98.25 93 VAL A O 1
ATOM 727 N N . LEU A 1 94 ? -5.565 -1.872 5.489 1.00 97.81 94 LEU A N 1
ATOM 728 C CA . LEU A 1 94 ? -5.302 -1.930 6.918 1.00 97.81 94 LEU A CA 1
ATOM 729 C C . LEU A 1 94 ? -6.528 -2.510 7.597 1.00 97.81 94 LEU A C 1
ATOM 731 O O . LEU A 1 94 ? -7.631 -1.979 7.464 1.00 97.81 94 LEU A O 1
ATOM 735 N N . THR A 1 95 ? -6.322 -3.600 8.312 1.00 95.38 95 THR A N 1
ATOM 736 C CA . THR A 1 95 ? -7.333 -4.239 9.149 1.00 95.38 95 THR A CA 1
ATOM 737 C C . THR A 1 95 ? -6.963 -4.037 10.612 1.00 95.38 95 THR A C 1
ATOM 739 O O . THR A 1 95 ? -5.909 -3.484 10.933 1.00 95.38 95 THR A O 1
ATOM 742 N N . GLU A 1 96 ? -7.819 -4.482 11.525 1.00 93.00 96 GLU A N 1
ATOM 743 C CA . GLU A 1 96 ? -7.502 -4.428 12.951 1.00 93.00 96 GLU A CA 1
ATOM 744 C C . GLU A 1 96 ? -6.312 -5.322 13.340 1.00 93.00 96 GLU A C 1
ATOM 746 O O . GLU A 1 96 ? -5.658 -5.009 14.336 1.00 93.00 96 GLU A O 1
ATOM 751 N N . SER A 1 97 ? -6.013 -6.364 12.554 1.00 92.25 97 SER A N 1
ATOM 752 C CA . SER A 1 97 ? -4.973 -7.363 12.832 1.00 92.25 97 SER A CA 1
ATOM 753 C C . SER A 1 97 ? -3.706 -7.217 11.991 1.00 92.25 97 SER A C 1
ATOM 755 O O . SER A 1 97 ? -2.628 -7.546 12.469 1.00 92.25 97 SER A O 1
ATOM 757 N N . GLU A 1 98 ? -3.821 -6.765 10.742 1.00 95.81 98 GLU A N 1
ATOM 758 C CA . GLU A 1 98 ? -2.709 -6.774 9.783 1.00 95.81 98 GLU A CA 1
ATOM 759 C C . GLU A 1 98 ? -2.802 -5.656 8.733 1.00 95.81 98 GLU A C 1
ATOM 761 O O . GLU A 1 98 ? -3.873 -5.106 8.441 1.00 95.81 98 GLU A O 1
ATOM 766 N N . SER A 1 99 ? -1.652 -5.357 8.135 1.00 98.12 99 SER A N 1
ATOM 767 C CA . SER A 1 99 ? -1.448 -4.480 6.991 1.00 98.12 99 SER A CA 1
ATOM 768 C C . SER A 1 99 ? -1.034 -5.284 5.758 1.00 98.12 99 SER A C 1
ATOM 770 O O . SER A 1 99 ? -0.079 -6.057 5.779 1.00 98.12 99 SER A O 1
ATOM 772 N N . ILE A 1 100 ? -1.763 -5.090 4.661 1.00 98.44 100 ILE A N 1
ATOM 773 C CA . ILE A 1 100 ? -1.619 -5.882 3.439 1.00 98.44 100 ILE A CA 1
ATOM 774 C C . ILE A 1 100 ? -1.427 -4.952 2.250 1.00 98.44 100 ILE A C 1
ATOM 776 O O . ILE A 1 100 ? -2.210 -4.025 2.026 1.00 98.44 100 ILE A O 1
ATOM 780 N N . LEU A 1 101 ? -0.398 -5.222 1.457 1.00 98.25 101 LEU A N 1
ATOM 781 C CA . LEU A 1 101 ? -0.097 -4.496 0.235 1.00 98.25 101 LEU A CA 1
ATOM 782 C C . LEU A 1 101 ? -0.461 -5.341 -0.988 1.00 98.25 101 LEU A C 1
ATOM 784 O O . LEU A 1 101 ? 0.056 -6.433 -1.186 1.00 98.25 101 LEU A O 1
ATOM 788 N N . PHE A 1 102 ? -1.325 -4.816 -1.842 1.00 98.12 102 PHE A N 1
ATOM 789 C CA . PHE A 1 102 ? -1.718 -5.442 -3.095 1.00 98.12 102 PHE A CA 1
ATOM 790 C C . PHE A 1 102 ? -0.980 -4.782 -4.255 1.00 98.12 102 PHE A C 1
ATOM 792 O O . PHE A 1 102 ? -1.106 -3.570 -4.455 1.00 98.12 102 PHE A O 1
ATOM 799 N N . ILE A 1 103 ? -0.235 -5.575 -5.022 1.00 95.44 103 ILE A N 1
ATOM 800 C CA . ILE A 1 103 ? 0.640 -5.107 -6.103 1.00 95.44 103 ILE A CA 1
ATOM 801 C C . ILE A 1 103 ? 0.275 -5.797 -7.413 1.00 95.44 103 ILE A C 1
ATOM 803 O O . ILE A 1 103 ? 0.038 -7.005 -7.465 1.00 95.44 103 ILE A O 1
ATOM 807 N N . GLU A 1 104 ? 0.216 -5.024 -8.494 1.00 91.56 104 GLU A N 1
ATOM 808 C CA . GLU A 1 104 ? -0.001 -5.556 -9.837 1.00 91.56 104 GLU A CA 1
ATOM 809 C C . GLU A 1 104 ? 1.157 -6.483 -10.239 1.00 91.56 104 GLU A C 1
ATOM 811 O O . GLU A 1 104 ? 2.319 -6.073 -10.246 1.00 91.56 104 GLU A O 1
ATOM 816 N N . ARG A 1 105 ? 0.848 -7.740 -10.593 1.00 85.44 105 ARG A N 1
ATOM 817 C CA . ARG A 1 105 ? 1.855 -8.643 -11.166 1.00 85.44 105 ARG A CA 1
ATOM 818 C C . ARG A 1 105 ? 2.184 -8.175 -12.573 1.00 85.44 105 ARG A C 1
ATOM 820 O O . ARG A 1 105 ? 1.284 -7.958 -13.381 1.00 85.44 105 ARG A O 1
ATOM 827 N N . ARG A 1 106 ? 3.473 -8.066 -12.872 1.00 80.00 106 ARG A N 1
ATOM 828 C CA . ARG A 1 106 ? 3.946 -7.670 -14.196 1.00 80.00 106 ARG A CA 1
ATOM 829 C C . ARG A 1 106 ? 4.345 -8.881 -15.014 1.00 80.00 106 ARG A C 1
ATOM 831 O O . ARG A 1 106 ? 4.902 -9.846 -14.494 1.00 80.00 106 ARG A O 1
ATOM 838 N N . THR A 1 107 ? 4.022 -8.824 -16.298 1.00 80.94 107 THR A N 1
ATOM 839 C CA . THR A 1 107 ? 4.453 -9.831 -17.271 1.00 80.94 107 THR A CA 1
ATOM 840 C C . THR A 1 107 ? 5.938 -9.646 -17.591 1.00 80.94 107 THR A C 1
ATOM 842 O O . THR A 1 107 ? 6.473 -8.546 -17.442 1.00 80.94 107 THR A O 1
ATOM 845 N N . LYS A 1 108 ? 6.602 -10.701 -18.086 1.00 80.31 108 LYS A N 1
ATOM 846 C CA . LYS A 1 108 ? 8.011 -10.634 -18.528 1.00 80.31 108 LYS A CA 1
ATOM 847 C C . LYS A 1 108 ? 8.247 -9.502 -19.535 1.00 80.31 108 LYS A C 1
ATOM 849 O O . LYS A 1 108 ? 9.238 -8.789 -19.452 1.00 80.31 108 LYS A O 1
ATOM 854 N N . ASN A 1 109 ? 7.286 -9.288 -20.434 1.00 81.19 109 ASN A N 1
ATOM 855 C CA . ASN A 1 109 ? 7.361 -8.226 -21.434 1.00 81.19 109 ASN A CA 1
ATOM 856 C C . ASN A 1 109 ? 7.361 -6.831 -20.797 1.00 81.19 109 ASN A C 1
ATOM 858 O O . ASN A 1 109 ? 8.053 -5.950 -21.283 1.00 81.19 109 ASN A O 1
ATOM 862 N N . GLN A 1 110 ? 6.620 -6.616 -19.706 1.00 79.94 110 GLN A N 1
ATOM 863 C CA . GLN A 1 110 ? 6.609 -5.323 -19.014 1.00 79.94 110 GLN A CA 1
ATOM 864 C C . GLN A 1 110 ? 7.911 -5.064 -18.246 1.00 79.94 110 GLN A C 1
ATOM 866 O O . GLN A 1 110 ? 8.351 -3.922 -18.188 1.00 79.94 110 GLN A O 1
ATOM 871 N N . GLN A 1 111 ? 8.538 -6.104 -17.688 1.00 82.19 111 GLN A N 1
ATOM 872 C CA . GLN A 1 111 ? 9.828 -5.983 -16.992 1.00 82.19 111 GLN A CA 1
ATOM 873 C C . GLN A 1 111 ? 10.955 -5.549 -17.937 1.00 82.19 111 GLN A C 1
ATOM 875 O O . GLN A 1 111 ? 11.803 -4.758 -17.540 1.00 82.19 111 GLN A O 1
ATOM 880 N N . LEU A 1 112 ? 10.917 -5.977 -19.207 1.00 84.31 112 LEU A N 1
ATOM 881 C CA . LEU A 1 112 ? 11.888 -5.548 -20.221 1.00 84.31 112 LEU A CA 1
ATOM 882 C C . LEU A 1 112 ? 11.935 -4.018 -20.387 1.00 84.31 112 LEU A C 1
ATOM 884 O O . LEU A 1 112 ? 12.999 -3.462 -20.636 1.00 84.31 112 LEU A O 1
ATOM 888 N N . TRP A 1 113 ? 10.788 -3.347 -20.245 1.00 81.19 113 TRP A N 1
ATOM 889 C CA . TRP A 1 113 ? 10.662 -1.900 -20.443 1.00 81.19 113 TRP A CA 1
ATOM 890 C C . TRP A 1 113 ? 10.723 -1.098 -19.143 1.00 81.19 113 TRP A C 1
ATOM 892 O O . TRP A 1 113 ? 11.278 -0.004 -19.119 1.00 81.19 113 TRP A O 1
ATOM 902 N N . ASP A 1 114 ? 10.123 -1.615 -18.072 1.00 76.25 114 ASP A N 1
ATOM 903 C CA . ASP A 1 114 ? 10.001 -0.911 -16.792 1.00 76.25 114 ASP A CA 1
ATOM 904 C C . ASP A 1 114 ? 11.147 -1.224 -15.812 1.00 76.25 114 ASP A C 1
ATOM 906 O O . ASP A 1 114 ? 11.233 -0.595 -14.756 1.00 76.25 114 ASP A O 1
ATOM 910 N N . GLY A 1 115 ? 12.020 -2.171 -16.163 1.00 80.88 115 GLY A N 1
ATOM 911 C CA . GLY A 1 115 ? 13.099 -2.667 -15.318 1.00 80.88 115 GLY A CA 1
ATOM 912 C C . GLY A 1 115 ? 12.646 -3.727 -14.315 1.00 80.88 115 GLY A C 1
ATOM 913 O O . GLY A 1 115 ? 11.468 -4.104 -14.236 1.00 80.88 115 GLY A O 1
ATOM 914 N N . ASP A 1 116 ? 13.612 -4.205 -13.534 1.00 79.56 116 ASP A N 1
ATOM 915 C CA . ASP A 1 116 ? 13.364 -5.189 -12.490 1.00 79.56 116 ASP A CA 1
ATOM 916 C C . ASP A 1 116 ? 12.526 -4.584 -11.364 1.00 79.56 116 ASP A C 1
ATOM 918 O O . ASP A 1 116 ? 12.795 -3.502 -10.837 1.00 79.56 116 ASP A O 1
ATOM 922 N N . ILE A 1 117 ? 11.472 -5.309 -10.999 1.00 79.50 117 ILE A N 1
ATOM 923 C CA . ILE A 1 117 ? 10.564 -4.933 -9.921 1.00 7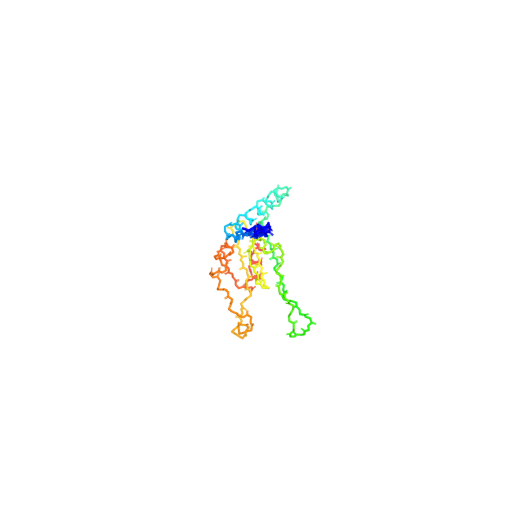9.50 117 ILE A CA 1
ATOM 924 C C . ILE A 1 117 ? 10.909 -5.796 -8.711 1.00 79.50 117 ILE A C 1
ATOM 926 O O . ILE A 1 117 ? 11.047 -7.011 -8.882 1.00 79.50 117 ILE A O 1
ATOM 930 N N . PRO A 1 118 ? 10.979 -5.213 -7.500 1.00 89.12 118 PRO A N 1
ATOM 931 C CA . PRO A 1 118 ? 11.203 -5.993 -6.297 1.00 89.12 118 PRO A CA 1
ATOM 932 C C . PRO A 1 118 ? 10.152 -7.098 -6.149 1.00 89.12 118 PRO A C 1
ATOM 934 O O . PRO A 1 118 ? 8.955 -6.898 -6.385 1.00 89.12 118 PRO A O 1
ATOM 937 N N . SER A 1 119 ? 10.607 -8.274 -5.743 1.00 92.12 119 SER A N 1
ATOM 938 C CA . SER A 1 119 ? 9.767 -9.403 -5.370 1.00 92.12 119 SER A CA 1
ATOM 939 C C . SER A 1 119 ? 8.822 -9.037 -4.222 1.00 92.12 119 SER A C 1
ATOM 941 O O . SER A 1 119 ? 9.030 -8.080 -3.477 1.00 92.12 119 SER A O 1
ATOM 943 N N . PHE A 1 120 ? 7.771 -9.832 -4.022 1.00 95.06 120 PHE A N 1
ATOM 944 C CA . PHE A 1 120 ? 6.842 -9.608 -2.909 1.00 95.06 120 PHE A CA 1
ATOM 945 C C . PHE A 1 120 ? 7.530 -9.682 -1.540 1.00 95.06 120 PHE A C 1
ATOM 947 O O . PHE A 1 120 ? 7.156 -8.930 -0.644 1.00 95.06 120 PHE A O 1
ATOM 954 N N . ALA A 1 121 ? 8.562 -10.518 -1.395 1.00 95.19 121 ALA A N 1
ATOM 955 C CA . ALA A 1 121 ? 9.362 -10.593 -0.176 1.00 95.19 121 ALA A CA 1
ATOM 956 C C . ALA A 1 121 ? 10.139 -9.290 0.069 1.00 95.19 121 ALA A C 1
ATOM 958 O O . ALA A 1 121 ? 10.066 -8.728 1.161 1.00 95.19 121 ALA A O 1
ATOM 959 N N . GLU A 1 122 ? 10.806 -8.763 -0.959 1.00 94.31 122 GLU A N 1
ATOM 960 C CA . GLU A 1 122 ? 11.515 -7.481 -0.874 1.00 94.31 122 GLU A CA 1
ATOM 961 C C . GLU A 1 122 ? 10.550 -6.326 -0.599 1.00 94.31 122 GLU A C 1
ATOM 963 O O . GLU A 1 122 ? 10.825 -5.477 0.242 1.00 94.31 122 GLU A O 1
ATOM 968 N N . LEU A 1 123 ? 9.376 -6.307 -1.236 1.00 95.50 123 LEU A N 1
ATOM 969 C CA . LEU A 1 123 ? 8.353 -5.293 -0.965 1.00 95.50 123 LEU A CA 1
ATOM 970 C C . LEU A 1 123 ? 7.841 -5.367 0.474 1.00 95.50 123 LEU A C 1
ATOM 972 O O . LEU A 1 123 ? 7.610 -4.320 1.084 1.00 95.50 123 LEU A O 1
ATOM 976 N N . SER A 1 124 ? 7.695 -6.571 1.030 1.00 96.31 124 SER A N 1
ATOM 977 C CA . SER A 1 124 ? 7.329 -6.758 2.437 1.00 96.31 124 SER A CA 1
ATOM 978 C C . SER A 1 124 ? 8.392 -6.156 3.353 1.00 96.31 124 SER A C 1
ATOM 980 O O . SER A 1 124 ? 8.061 -5.375 4.239 1.00 96.31 124 SER A O 1
ATOM 982 N N . GLN A 1 125 ? 9.670 -6.439 3.084 1.00 95.69 125 GLN A N 1
ATOM 983 C CA . GLN A 1 125 ? 10.796 -5.914 3.859 1.00 95.69 125 GLN A CA 1
ATOM 984 C C . GLN A 1 125 ? 10.913 -4.388 3.755 1.00 95.69 125 GLN A C 1
ATOM 986 O O . GLN A 1 125 ? 11.060 -3.715 4.770 1.00 95.69 125 GLN A O 1
ATOM 991 N N . LEU A 1 126 ? 10.794 -3.831 2.546 1.00 94.94 126 LEU A N 1
ATOM 992 C CA . LEU A 1 126 ? 10.919 -2.392 2.290 1.00 94.94 126 LEU A CA 1
ATOM 993 C C . LEU A 1 126 ? 9.779 -1.579 2.914 1.00 94.94 126 LEU A C 1
ATOM 995 O O . LEU A 1 126 ? 10.004 -0.477 3.411 1.00 94.94 126 LEU A O 1
ATOM 999 N N . SER A 1 127 ? 8.551 -2.099 2.874 1.00 96.19 127 SER A N 1
ATOM 1000 C CA . SER A 1 127 ? 7.369 -1.384 3.377 1.00 96.19 127 SER A CA 1
ATOM 1001 C C . SER A 1 127 ? 7.015 -1.700 4.831 1.00 96.19 127 SER A C 1
ATOM 1003 O O . SER A 1 127 ? 6.229 -0.970 5.446 1.00 96.19 127 SER A O 1
ATOM 1005 N N . GLY A 1 128 ? 7.567 -2.785 5.378 1.00 96.94 128 GLY A N 1
ATOM 1006 C CA . GLY A 1 128 ? 7.270 -3.285 6.718 1.00 96.94 128 GLY A CA 1
ATOM 1007 C C . GLY A 1 128 ? 5.848 -3.825 6.875 1.00 96.94 128 GLY A C 1
ATOM 1008 O O . GLY A 1 128 ? 5.371 -3.914 8.002 1.00 96.94 128 GLY A O 1
ATOM 1009 N N . VAL A 1 129 ? 5.130 -4.085 5.776 1.00 98.06 129 VAL A N 1
ATOM 1010 C CA . VAL A 1 129 ? 3.779 -4.673 5.817 1.00 98.06 129 VAL A CA 1
ATOM 1011 C C . VAL A 1 129 ? 3.845 -6.156 6.153 1.00 98.06 129 VAL A C 1
ATOM 1013 O O . VAL A 1 129 ? 4.835 -6.825 5.853 1.00 98.06 129 VAL A O 1
ATOM 1016 N N . ASP A 1 130 ? 2.760 -6.671 6.722 1.00 98.06 130 ASP A N 1
ATOM 1017 C CA . ASP A 1 130 ? 2.667 -8.065 7.153 1.00 98.06 130 ASP A CA 1
ATOM 1018 C C . ASP A 1 130 ? 2.597 -9.013 5.950 1.00 98.06 130 ASP A C 1
ATOM 1020 O O . ASP A 1 130 ? 3.170 -10.102 5.967 1.00 98.06 130 ASP A O 1
ATOM 1024 N N . ARG A 1 131 ? 1.896 -8.598 4.883 1.00 97.50 131 ARG A N 1
ATOM 1025 C CA . ARG A 1 131 ? 1.715 -9.403 3.667 1.00 97.50 131 ARG A CA 1
ATOM 1026 C C . ARG A 1 131 ? 1.723 -8.562 2.400 1.00 97.50 131 ARG A C 1
ATOM 1028 O O . ARG A 1 131 ? 1.179 -7.458 2.356 1.00 97.50 131 ARG A O 1
ATOM 1035 N N . VAL A 1 132 ? 2.248 -9.151 1.329 1.00 97.94 132 VAL A N 1
ATOM 1036 C CA . VAL A 1 132 ? 2.145 -8.625 -0.036 1.00 97.94 132 VAL A CA 1
ATOM 1037 C C . VAL A 1 132 ? 1.433 -9.649 -0.915 1.00 97.94 132 VAL A C 1
ATOM 1039 O O . VAL A 1 132 ? 1.836 -10.810 -0.959 1.00 97.94 132 VAL A O 1
ATOM 1042 N N . LEU A 1 133 ? 0.375 -9.225 -1.605 1.00 97.38 133 LEU A N 1
ATOM 1043 C CA . LEU A 1 133 ? -0.480 -10.078 -2.433 1.00 97.38 133 LEU A CA 1
ATOM 1044 C C . LEU A 1 133 ? -0.640 -9.517 -3.858 1.00 97.38 133 LEU A C 1
ATOM 1046 O O . LEU A 1 133 ? -0.481 -8.312 -4.079 1.00 97.38 133 LEU A O 1
ATOM 1050 N N . PRO A 1 134 ? -0.988 -10.354 -4.851 1.00 96.62 134 PRO A N 1
ATOM 1051 C CA . PRO A 1 134 ? -1.360 -9.891 -6.183 1.00 96.62 134 PRO A CA 1
ATOM 1052 C C . PRO A 1 134 ? -2.585 -8.970 -6.162 1.00 96.62 134 PRO A C 1
ATOM 1054 O O . PRO A 1 134 ? -3.585 -9.263 -5.514 1.00 96.62 134 PRO A O 1
ATOM 1057 N N . LEU A 1 135 ? -2.573 -7.911 -6.974 1.00 96.12 135 LEU A N 1
ATOM 1058 C CA . LEU A 1 135 ? -3.705 -6.985 -7.106 1.00 96.12 135 LEU A CA 1
ATOM 1059 C C . LEU A 1 135 ? -5.016 -7.675 -7.508 1.00 96.12 135 LEU A C 1
ATOM 1061 O O . LEU A 1 135 ? -6.083 -7.212 -7.116 1.00 96.12 135 LEU A O 1
ATOM 1065 N N . GLY A 1 136 ? -4.940 -8.776 -8.260 1.00 96.00 136 GLY A N 1
ATOM 1066 C CA . GLY A 1 136 ? -6.109 -9.568 -8.654 1.00 96.00 136 GLY A CA 1
ATOM 1067 C C . GLY A 1 136 ? -6.858 -10.206 -7.479 1.00 96.00 136 GLY A C 1
ATOM 1068 O O . GLY A 1 136 ? -8.042 -10.489 -7.603 1.00 96.00 136 GLY A O 1
ATOM 1069 N N . GLU A 1 137 ? -6.212 -10.380 -6.322 1.00 96.62 137 GLU A N 1
ATOM 1070 C CA . GLU A 1 137 ? -6.848 -10.928 -5.115 1.00 96.62 137 GLU A CA 1
ATOM 1071 C C . GLU A 1 137 ? -7.583 -9.862 -4.286 1.00 96.62 137 GLU A C 1
ATOM 1073 O O . GLU A 1 137 ? -8.320 -10.198 -3.360 1.00 96.62 137 GLU A O 1
ATOM 1078 N N . PHE A 1 138 ? -7.416 -8.576 -4.618 1.00 97.00 138 PHE A N 1
ATOM 1079 C CA . PHE A 1 138 ? -7.961 -7.464 -3.838 1.00 97.00 138 PHE A CA 1
ATOM 1080 C C . PHE A 1 138 ? -9.492 -7.501 -3.730 1.00 97.00 138 PHE A C 1
ATOM 1082 O O . PHE A 1 138 ? -10.027 -7.371 -2.631 1.00 97.00 138 PHE A O 1
ATOM 1089 N N . GLU A 1 139 ? -10.198 -7.698 -4.846 1.00 95.62 139 GLU A N 1
ATOM 1090 C CA . GLU A 1 139 ? -11.670 -7.692 -4.853 1.00 95.62 139 GLU A CA 1
ATOM 1091 C C . GLU A 1 139 ? -12.231 -8.840 -4.000 1.00 95.62 139 GLU A C 1
ATOM 1093 O O . GLU A 1 139 ? -13.134 -8.640 -3.187 1.00 95.62 139 GLU A O 1
ATOM 1098 N N . ASN A 1 140 ? -11.622 -10.027 -4.100 1.00 95.94 140 ASN A N 1
ATOM 1099 C CA . ASN A 1 140 ? -11.983 -11.177 -3.273 1.00 95.94 140 ASN A CA 1
ATOM 1100 C C . ASN A 1 140 ? -11.731 -10.902 -1.785 1.00 95.94 140 ASN A C 1
ATOM 1102 O O . ASN A 1 140 ? -12.583 -11.211 -0.951 1.00 95.94 140 ASN A O 1
ATOM 1106 N N . PHE A 1 141 ? -10.594 -10.287 -1.444 1.00 94.94 141 PHE A N 1
ATOM 1107 C CA . PHE A 1 141 ? -10.275 -9.920 -0.065 1.00 94.94 141 PHE A CA 1
ATOM 1108 C C . PHE A 1 141 ? -11.319 -8.960 0.525 1.00 94.94 141 PHE A C 1
ATOM 1110 O O . PHE A 1 141 ? -11.827 -9.187 1.625 1.00 94.94 141 PHE A O 1
ATOM 1117 N N . VAL A 1 142 ? -11.682 -7.907 -0.214 1.00 92.88 142 VAL A N 1
ATOM 1118 C CA . VAL A 1 142 ? -12.678 -6.923 0.237 1.00 92.88 142 VAL A CA 1
ATOM 1119 C C . VAL A 1 142 ? -14.059 -7.561 0.387 1.00 92.88 142 VAL A C 1
ATOM 1121 O O . VAL A 1 142 ? -14.726 -7.315 1.392 1.00 92.88 142 VAL A O 1
ATOM 1124 N N . ALA A 1 143 ? -14.471 -8.422 -0.546 1.00 92.69 143 ALA A N 1
ATOM 1125 C CA . ALA A 1 143 ? -15.744 -9.135 -0.455 1.00 92.69 143 ALA A CA 1
ATOM 1126 C C . ALA A 1 143 ? -15.829 -10.012 0.809 1.00 92.69 143 ALA A C 1
ATOM 1128 O O . ALA A 1 143 ? -16.864 -10.041 1.477 1.00 92.69 143 ALA A O 1
ATOM 1129 N N . VAL A 1 144 ? -14.738 -10.691 1.182 1.00 91.50 144 VAL A N 1
ATOM 1130 C CA . VAL A 1 144 ? -14.667 -11.471 2.431 1.00 91.50 144 VAL A CA 1
ATOM 1131 C C . VAL A 1 144 ? -14.790 -10.565 3.659 1.00 91.50 144 VAL A C 1
ATOM 1133 O O . VAL A 1 144 ? -15.548 -10.886 4.575 1.00 91.50 144 VAL A O 1
ATOM 1136 N N . GLN A 1 145 ? -14.114 -9.412 3.671 1.00 88.25 145 GLN A N 1
ATOM 1137 C CA . GLN A 1 145 ? -14.197 -8.465 4.789 1.00 88.25 145 GLN A CA 1
ATOM 1138 C C . GLN A 1 145 ? -15.593 -7.851 4.947 1.00 88.25 145 GLN A C 1
ATOM 1140 O O . GLN A 1 145 ? -16.062 -7.684 6.069 1.00 88.25 145 GLN A O 1
ATOM 1145 N N . GLN A 1 146 ? -16.294 -7.5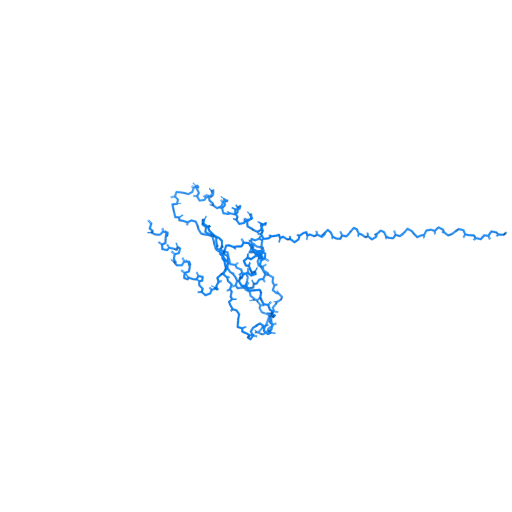71 3.847 1.00 85.75 146 GLN A N 1
ATOM 1146 C CA . GLN A 1 146 ? -17.671 -7.070 3.894 1.00 85.75 146 GLN A CA 1
ATOM 1147 C C . GLN A 1 146 ? -18.647 -8.096 4.480 1.00 85.75 146 GLN A C 1
ATOM 1149 O O . GLN A 1 146 ? -19.530 -7.725 5.247 1.00 85.75 146 GLN A O 1
ATOM 1154 N N . ARG A 1 147 ? -18.471 -9.392 4.188 1.00 85.12 147 ARG A N 1
ATOM 1155 C CA . ARG A 1 147 ? -19.310 -10.457 4.771 1.00 85.12 147 ARG A CA 1
ATOM 1156 C C . ARG A 1 147 ? -19.145 -10.560 6.286 1.00 85.12 147 ARG A C 1
ATOM 1158 O O . ARG A 1 147 ? -20.130 -10.764 6.983 1.00 85.12 147 ARG A O 1
ATOM 1165 N N . ARG A 1 148 ? -17.928 -10.347 6.798 1.00 76.06 148 ARG A N 1
ATOM 1166 C CA . ARG A 1 148 ? -17.640 -10.308 8.245 1.00 76.06 148 ARG A CA 1
ATOM 1167 C C . ARG A 1 148 ? -18.264 -9.110 8.966 1.00 76.06 148 ARG A C 1
ATOM 1169 O O . ARG A 1 148 ? -18.292 -9.106 10.185 1.00 76.06 148 ARG A O 1
ATOM 1176 N N . ARG A 1 149 ? -18.717 -8.084 8.237 1.00 69.62 149 ARG A N 1
ATOM 1177 C CA . ARG A 1 149 ? -19.415 -6.920 8.803 1.00 69.62 149 ARG A CA 1
ATOM 1178 C C . ARG A 1 149 ? -20.915 -7.169 9.016 1.00 69.62 149 ARG A C 1
ATOM 1180 O O . ARG A 1 149 ? -21.532 -6.436 9.776 1.00 69.62 149 ARG A O 1
ATOM 1187 N N . GLY A 1 150 ? -21.497 -8.147 8.317 1.00 60.50 150 GLY A N 1
ATOM 1188 C CA . GLY A 1 150 ? -22.927 -8.472 8.384 1.00 60.50 150 GLY A CA 1
ATOM 1189 C C . GLY A 1 150 ? -23.288 -9.619 9.333 1.00 60.50 150 GLY A C 1
ATOM 1190 O O . GLY A 1 150 ? -24.444 -10.035 9.331 1.00 60.50 150 GLY A O 1
ATOM 1191 N N . GLN A 1 151 ? -22.316 -10.148 10.080 1.00 46.41 151 GLN A N 1
ATOM 1192 C CA . GLN A 1 151 ?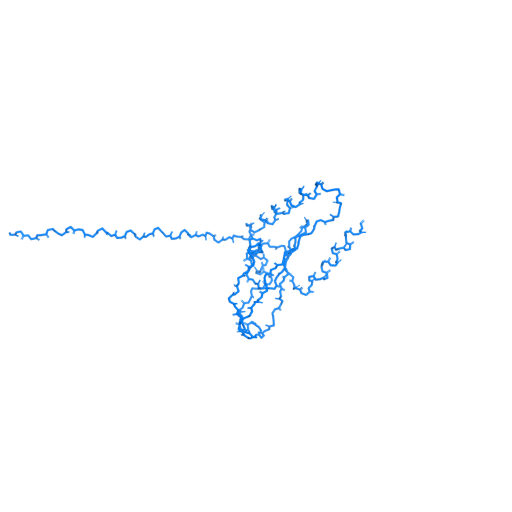 -22.501 -11.104 11.179 1.00 46.41 151 GLN A CA 1
ATOM 1193 C C . GLN A 1 151 ? -22.242 -10.388 12.499 1.00 46.41 151 GLN A C 1
ATOM 1195 O O . GLN A 1 151 ? -22.957 -10.707 13.470 1.00 46.41 151 GLN A O 1
#

Sequence (151 aa):
MLGRAMLGRRGFSLGAPLRQVAAVTSEEFSVRRARLMESLRREKAKSNDSASLTAVLKGRQKTFSAPDVPHPFRQCSNFRYLTGITLPNSRLVLTESESILFIERRTKNQQLWDGDIPSFAELSQLSGVDRVLPLGEFENFVAVQQRRRGQ

Organism: NCBI:txid289476

InterPro domains:
  IPR007865 Aminopeptidase P, N-terminal [PF05195] (30-143)
  IPR007865 Aminopeptidase P, N-terminal [SM01011] (24-151)
  IPR029149 Creatinase/Aminopeptidase P/Spt16, N-terminal [G3DSA:3.40.350.10] (24-150)
  IPR029149 Creatinase/Aminopeptidase P/Spt16, N-terminal [SSF53092] (24-143)
  IPR052433 Xaa-Pro dipeptidase-like [PTHR43226] (24-142)

Secondary structure (DSSP, 8-state):
---------------------PPPPHHHHHHHHHHHHHHHHHHHTTTT--SPPEEEEEPPPP-EEETTEEPPP---HHHHHHH----SS-EEEEESS-EEEEEPPPPHHHHHHH-PPPPHHHHHHHHT-SEEEEGGGHHHHHHHHHHTT--

pLDDT: mean 85.61, std 17.43, range [36.03, 98.44]